Protein 5LHX (pdb70)

B-factor: mean 41.26, std 11.66, range [22.47, 86.34]

Structure (mmCIF, N/CA/C/O backbone):
data_5LHX
#
_entry.id   5LHX
#
_cell.length_a   35.870
_cell.length_b   52.140
_cell.length_c   42.530
_cell.angle_alpha   90.00
_cell.angle_beta   107.14
_cell.angle_gamma   90.00
#
_symmetry.space_group_name_H-M   'P 1 21 1'
#
loop_
_entity.id
_entity.type
_entity.pdbx_description
1 polymer 'Serine/threonine-protein kinase PLK4'
2 water water
#
loop_
_atom_site.group_PDB
_atom_site.id
_atom_site.type_symbol
_atom_site.label_atom_id
_atom_site.label_alt_id
_atom_site.label_comp_id
_atom_site.label_asym_id
_atom_site.label_entity_id
_atom_site.label_seq_id
_atom_site.pdbx_PDB_ins_code
_atom_site.Cartn_x
_atom_site.Cartn_y
_atom_site.Cartn_z
_atom_site.occupancy
_atom_site.B_iso_or_equiv
_atom_site.auth_seq_id
_atom_site.auth_comp_id
_atom_site.auth_asym_id
_atom_site.auth_atom_id
_atom_site.pdbx_PDB_model_num
ATOM 1 N N . ASN A 1 6 ? 30.449 12.511 13.942 1.00 55.63 658 ASN A N 1
ATOM 2 C CA . ASN A 1 6 ? 31.600 13.347 13.645 1.00 55.10 658 ASN A CA 1
ATOM 3 C C . ASN A 1 6 ? 32.842 12.779 14.356 1.00 52.30 658 ASN A C 1
ATOM 4 O O . ASN A 1 6 ? 32.749 11.743 14.999 1.00 52.41 658 ASN A O 1
ATOM 14 N N . ILE A 1 7 ? 33.999 13.428 14.242 1.00 49.69 659 ILE A N 1
ATOM 15 C CA . ILE A 1 7 ? 35.248 12.843 14.733 1.00 49.16 659 ILE A CA 1
ATOM 16 C C . ILE A 1 7 ? 35.269 12.827 16.258 1.00 46.70 659 ILE A C 1
ATOM 17 O O . ILE A 1 7 ? 35.215 13.891 16.891 1.00 45.11 659 ILE A O 1
ATOM 33 N N . PRO A 1 8 ? 35.349 11.661 16.899 1.00 45.57 660 PRO A N 1
ATOM 34 C CA . PRO A 1 8 ? 35.482 11.651 18.359 1.00 43.13 660 PRO A CA 1
ATOM 35 C C . PRO A 1 8 ? 36.852 12.152 18.783 1.00 41.65 660 PRO A C 1
ATOM 36 O O . PRO A 1 8 ? 37.875 11.746 18.232 1.00 41.45 660 PRO A O 1
ATOM 47 N N . ILE A 1 9 ? 36.866 13.038 19.768 1.00 38.83 661 ILE A N 1
ATOM 48 C CA . ILE A 1 9 ? 38.115 13.487 20.358 1.00 40.86 661 ILE A CA 1
ATOM 49 C C . ILE A 1 9 ? 38.268 13.022 21.799 1.00 38.84 661 ILE A C 1
ATOM 50 O O . ILE A 1 9 ? 39.403 12.924 22.282 1.00 40.35 661 ILE A O 1
ATOM 66 N N . LYS A 1 10 ? 37.179 12.684 22.479 1.00 36.53 662 LYS A N 1
ATOM 67 C CA . LYS A 1 10 ? 37.238 11.993 23.744 1.00 35.38 662 LYS A CA 1
ATOM 68 C C . LYS A 1 10 ? 36.110 10.982 23.740 1.00 34.55 662 LYS A C 1
ATOM 69 O O . LYS A 1 10 ? 35.058 11.210 23.140 1.00 32.20 662 LYS A O 1
ATOM 88 N N . ARG A 1 11 ? 36.354 9.859 24.388 1.00 34.33 663 ARG A N 1
ATOM 89 C CA . ARG A 1 11 ? 35.315 8.862 24.576 1.00 34.04 663 ARG A CA 1
ATOM 90 C C . ARG A 1 11 ? 35.634 8.096 25.835 1.00 35.17 663 ARG A C 1
ATOM 91 O O . ARG A 1 11 ? 36.757 7.618 25.995 1.00 38.64 663 ARG A O 1
ATOM 112 N N . ILE A 1 12 ? 34.641 7.966 26.708 1.00 31.94 664 ILE A N 1
ATOM 113 C CA . ILE A 1 12 ? 34.794 7.281 27.976 1.00 31.74 664 ILE A CA 1
ATOM 114 C C . ILE A 1 12 ? 33.597 6.376 28.200 1.00 30.32 664 ILE A C 1
ATOM 115 O O . ILE A 1 12 ? 32.473 6.687 27.796 1.00 29.32 664 ILE A O 1
ATOM 131 N N . ASN A 1 13 ? 33.839 5.274 28.904 1.00 32.74 665 ASN A N 1
ATOM 132 C CA . ASN A 1 13 ? 32.751 4.496 29.467 1.00 33.46 665 ASN A CA 1
ATOM 133 C C . ASN A 1 13 ? 32.306 5.152 30.765 1.00 32.23 665 ASN A C 1
ATOM 134 O O . ASN A 1 13 ? 33.130 5.532 31.596 1.00 36.03 665 ASN A O 1
ATOM 145 N N . VAL A 1 14 ? 31.005 5.304 30.934 1.00 29.27 666 VAL A N 1
ATOM 146 C CA . VAL A 1 14 ? 30.460 5.845 32.169 1.00 30.96 666 VAL A CA 1
ATOM 147 C C . VAL A 1 14 ? 29.744 4.690 32.858 1.00 32.78 666 VAL A C 1
ATOM 148 O O . VAL A 1 14 ? 28.639 4.309 32.444 1.00 31.03 666 VAL A O 1
ATOM 161 N N . PRO A 1 15 ? 30.335 4.081 33.878 1.00 36.74 667 PRO A N 1
ATOM 162 C CA . PRO A 1 15 ? 29.746 2.857 34.427 1.00 37.84 667 PRO A CA 1
ATOM 163 C C . PRO A 1 15 ? 28.301 3.076 34.838 1.00 36.14 667 PRO A C 1
ATOM 164 O O . PRO A 1 15 ? 27.952 4.107 35.416 1.00 37.37 667 PRO A O 1
ATOM 175 N N . GLU A 1 16 ? 27.459 2.103 34.497 1.00 32.14 668 GLU A N 1
ATOM 176 C CA . GLU A 1 16 ? 26.042 2.047 34.810 1.00 32.84 668 GLU A CA 1
ATOM 177 C C . GLU A 1 16 ? 25.203 2.972 33.941 1.00 29.59 668 GLU A C 1
ATOM 178 O O . GLU A 1 16 ? 23.974 2.966 34.078 1.00 30.86 668 GLU A O 1
ATOM 190 N N . ILE A 1 17 ? 25.806 3.804 33.088 1.00 28.55 669 ILE A N 1
ATOM 191 C CA . ILE A 1 17 ? 25.049 4.772 32.301 1.00 27.50 669 ILE A CA 1
ATOM 192 C C . ILE A 1 17 ? 25.203 4.467 30.825 1.00 27.12 669 ILE A C 1
ATOM 193 O O . ILE A 1 17 ? 24.207 4.308 30.111 1.00 28.10 669 ILE A O 1
ATOM 209 N N . GLY A 1 18 ? 26.428 4.432 30.341 1.00 26.94 670 GLY A N 1
ATOM 210 C CA . GLY A 1 18 ? 26.633 4.199 28.920 1.00 27.52 670 GLY A CA 1
ATOM 211 C C . GLY A 1 18 ? 28.008 4.694 28.483 1.00 28.56 670 GLY A C 1
ATOM 212 O O . GLY A 1 18 ? 28.963 4.656 29.251 1.00 32.35 670 GLY A O 1
ATOM 216 N N . ILE A 1 19 ? 28.093 5.102 27.227 1.00 25.29 671 ILE A N 1
ATOM 217 C CA . ILE A 1 19 ? 29.342 5.553 26.625 1.00 24.62 671 ILE A CA 1
ATOM 218 C C . ILE A 1 19 ? 29.168 7.000 26.210 1.00 24.63 671 ILE A C 1
ATOM 219 O O . ILE A 1 19 ? 28.184 7.345 25.543 1.00 24.35 671 ILE A O 1
ATOM 235 N N . ALA A 1 20 ? 30.121 7.838 26.596 1.00 23.25 672 ALA A N 1
ATOM 236 C CA . ALA A 1 20 ? 30.076 9.270 26.335 1.00 22.47 672 ALA A CA 1
ATOM 237 C C . ALA A 1 20 ? 31.172 9.659 25.368 1.00 23.73 672 ALA A C 1
ATOM 238 O O . ALA A 1 20 ? 32.305 9.182 25.476 1.00 25.48 672 ALA A O 1
ATOM 245 N N . THR A 1 21 ? 30.842 10.522 24.438 1.00 24.74 673 THR A N 1
ATOM 246 C CA . THR A 1 21 ? 31.781 10.977 23.427 1.00 25.47 673 THR A CA 1
ATOM 247 C C . THR A 1 21 ? 31.730 12.484 23.327 1.00 25.06 673 THR A C 1
ATOM 248 O O . THR A 1 21 ? 30.648 13.066 23.364 1.00 26.10 673 THR A O 1
ATOM 259 N N . GLU A 1 22 ? 32.886 13.111 23.178 1.00 24.93 674 GLU A N 1
ATOM 260 C CA . GLU A 1 22 ? 32.966 14.499 22.753 1.00 27.14 674 GLU A CA 1
ATOM 261 C C . GLU A 1 22 ? 33.392 14.526 21.291 1.00 29.50 674 GLU A C 1
ATOM 262 O O . GLU A 1 22 ? 34.409 13.924 20.924 1.00 30.49 674 GLU A O 1
ATOM 274 N N . LEU A 1 23 ? 32.579 15.161 20.460 1.00 31.63 675 LEU A N 1
ATOM 275 C CA . LEU A 1 23 ? 32.870 15.332 19.048 1.00 36.59 675 LEU A CA 1
ATOM 276 C C . LEU A 1 23 ? 33.676 16.611 18.803 1.00 39.23 675 LEU A C 1
ATOM 277 O O . LEU A 1 23 ? 33.692 17.536 19.619 1.00 36.69 675 LEU A O 1
ATOM 293 N N . SER A 1 24 ? 34.367 16.638 17.656 1.00 42.32 676 SER A N 1
ATOM 294 C CA . SER A 1 24 ? 35.384 17.659 17.402 1.00 46.15 676 SER A CA 1
ATOM 295 C C . SER A 1 24 ? 34.834 19.073 17.427 1.00 48.23 676 SER A C 1
ATOM 296 O O . SER A 1 24 ? 35.610 20.025 17.606 1.00 49.14 676 SER A O 1
ATOM 304 N N . HIS A 1 25 ? 33.536 19.235 17.190 1.00 50.59 677 HIS A N 1
ATOM 305 C CA . HIS A 1 25 ? 32.910 20.544 17.137 1.00 50.67 677 HIS A CA 1
ATOM 306 C C . HIS A 1 25 ? 32.113 20.872 18.396 1.00 47.38 677 HIS A C 1
ATOM 307 O O . HIS A 1 25 ? 31.355 21.847 18.394 1.00 49.52 677 HIS A O 1
ATOM 321 N N . GLY A 1 26 ? 32.270 20.088 19.466 1.00 43.00 678 GLY A N 1
ATOM 322 C CA . GLY A 1 26 ? 31.821 20.470 20.793 1.00 40.43 678 GLY A CA 1
ATOM 323 C C . GLY A 1 26 ? 30.576 19.754 21.256 1.00 38.29 678 GLY A C 1
ATOM 324 O O . GLY A 1 26 ? 30.234 19.828 22.443 1.00 39.09 678 GLY A O 1
ATOM 328 N N . VAL A 1 27 ? 29.887 19.061 20.358 1.00 35.01 679 VAL A N 1
ATOM 329 C CA . VAL A 1 27 ? 28.747 18.262 20.775 1.00 30.92 679 VAL A CA 1
ATOM 330 C C . VAL A 1 27 ? 29.208 17.166 21.724 1.00 27.41 679 VAL A C 1
ATOM 331 O O . VAL A 1 27 ? 30.255 16.540 21.524 1.00 29.05 679 VAL A O 1
ATOM 344 N N . VAL A 1 28 ? 28.414 16.906 22.755 1.00 26.46 680 VAL A N 1
ATOM 345 C CA . VAL A 1 28 ? 28.642 15.787 23.663 1.00 24.82 680 VAL A CA 1
ATOM 346 C C . VAL A 1 28 ? 27.499 14.818 23.462 1.00 25.63 680 VAL A C 1
ATOM 347 O O . VAL A 1 28 ? 26.343 15.230 23.440 1.00 25.38 680 VAL A O 1
ATOM 360 N N . GLN A 1 29 ? 27.822 13.553 23.261 1.00 25.55 681 GLN A N 1
ATOM 361 C CA . GLN A 1 29 ? 26.820 12.518 23.057 1.00 25.75 681 GLN A CA 1
ATOM 362 C C . GLN A 1 29 ? 26.947 11.500 24.171 1.00 25.76 681 GLN A C 1
ATOM 363 O O . GLN A 1 29 ? 28.057 11.159 24.596 1.00 29.13 681 GLN A O 1
ATOM 377 N N . VAL A 1 30 ? 25.831 10.975 24.625 1.00 23.66 682 VAL A N 1
ATOM 378 C CA . VAL A 1 30 ? 25.858 9.835 25.520 1.00 24.53 682 VAL A CA 1
ATOM 379 C C . VAL A 1 30 ? 24.946 8.787 24.920 1.00 23.71 682 VAL A C 1
ATOM 380 O O . VAL A 1 30 ? 23.792 9.077 24.606 1.00 24.78 682 VAL A O 1
ATOM 393 N N . GLN A 1 31 ? 25.480 7.593 24.737 1.00 24.08 683 GLN A N 1
ATOM 394 C CA . GLN A 1 31 ? 24.724 6.440 24.304 1.00 24.96 683 GLN A CA 1
ATOM 395 C C . GLN A 1 31 ? 24.463 5.614 25.547 1.00 23.78 683 GLN A C 1
ATOM 396 O O . GLN A 1 31 ? 25.391 5.061 26.138 1.00 25.28 683 GLN A O 1
ATOM 410 N N . PHE A 1 32 ? 23.202 5.548 25.947 1.00 23.68 684 PHE A N 1
ATOM 411 C CA . PHE A 1 32 ? 22.817 4.916 27.188 1.00 24.79 684 PHE A CA 1
ATOM 412 C C . PHE A 1 32 ? 22.749 3.405 27.008 1.00 25.13 684 PHE A C 1
ATOM 413 O O . PHE A 1 32 ? 22.732 2.876 25.896 1.00 26.67 684 PHE A O 1
ATOM 430 N N . TYR A 1 33 ? 22.687 2.721 28.141 1.00 26.80 685 TYR A N 1
ATOM 431 C CA . TYR A 1 33 ? 22.716 1.268 28.178 1.00 25.69 685 TYR A CA 1
ATOM 432 C C . TYR A 1 33 ? 21.565 0.625 27.386 1.00 27.16 685 TYR A C 1
ATOM 433 O O . TYR A 1 33 ? 21.699 -0.531 26.950 1.00 29.49 685 TYR A O 1
ATOM 451 N N . ASP A 1 34 ? 20.470 1.359 27.155 1.00 26.13 686 ASP A N 1
ATOM 452 C CA . ASP A 1 34 ? 19.299 0.878 26.423 1.00 27.86 686 ASP A CA 1
ATOM 453 C C . ASP A 1 34 ? 19.293 1.305 24.961 1.00 29.34 686 ASP A C 1
ATOM 454 O O . ASP A 1 34 ? 18.317 1.058 24.251 1.00 32.05 686 ASP A O 1
ATOM 463 N N . GLY A 1 35 ? 20.376 1.894 24.480 1.00 28.96 687 GLY A N 1
ATOM 464 C CA . GLY A 1 35 ? 20.487 2.251 23.099 1.00 30.09 687 GLY A CA 1
ATOM 465 C C . GLY A 1 35 ? 20.036 3.654 22.793 1.00 27.12 687 GLY A C 1
ATOM 466 O O . GLY A 1 35 ? 20.274 4.128 21.682 1.00 31.72 687 GLY A O 1
ATOM 470 N N . SER A 1 36 ? 19.407 4.332 23.750 1.00 24.98 688 SER A N 1
ATOM 471 C CA . SER A 1 36 ? 19.058 5.744 23.583 1.00 24.07 688 SER A CA 1
ATOM 472 C C . SER A 1 36 ? 20.320 6.578 23.410 1.00 24.30 688 SER A C 1
ATOM 473 O O . SER A 1 36 ? 21.392 6.229 23.902 1.00 25.70 688 SER A O 1
ATOM 481 N N . VAL A 1 37 ? 20.188 7.702 22.727 1.00 23.98 689 VAL A N 1
ATOM 482 C CA . VAL A 1 37 ? 21.302 8.614 22.534 1.00 25.66 689 VAL A CA 1
ATOM 483 C C . VAL A 1 37 ? 20.825 10.015 22.889 1.00 25.31 689 VAL A C 1
ATOM 484 O O . VAL A 1 37 ? 19.778 10.447 22.399 1.00 28.34 689 VAL A O 1
ATOM 497 N N . VAL A 1 38 ? 21.613 10.745 23.688 1.00 26.96 690 VAL A N 1
ATOM 498 C CA . VAL A 1 38 ? 21.396 12.182 23.930 1.00 27.53 690 VAL A CA 1
ATOM 499 C C . VAL A 1 38 ? 22.573 12.924 23.336 1.00 29.30 690 VAL A C 1
ATOM 500 O O . VAL A 1 38 ? 23.727 12.544 23.573 1.00 30.96 690 VAL A O 1
ATOM 513 N N . SER A 1 39 ? 22.284 13.976 22.580 1.00 30.24 691 SER A N 1
ATOM 514 C CA . SER A 1 39 ? 23.303 14.882 22.070 1.00 29.53 691 SER A CA 1
ATOM 515 C C . SER A 1 39 ? 23.031 16.249 22.664 1.00 28.06 691 SER A C 1
ATOM 516 O O . SER A 1 39 ? 21.942 16.794 22.487 1.00 28.91 691 SER A O 1
ATOM 524 N N . VAL A 1 40 ? 24.024 16.809 23.332 1.00 27.76 692 VAL A N 1
ATOM 525 C CA . VAL A 1 40 ? 23.938 18.149 23.881 1.00 28.93 692 VAL A CA 1
ATOM 526 C C . VAL A 1 40 ? 24.692 19.072 22.943 1.00 29.91 692 VAL A C 1
ATOM 527 O O . VAL A 1 40 ? 25.880 18.871 22.667 1.00 28.85 692 VAL A O 1
ATOM 540 N N . ILE A 1 41 ? 23.985 20.068 22.436 1.00 29.86 693 ILE A N 1
ATOM 541 C CA . ILE A 1 41 ? 24.488 20.937 21.384 1.00 30.82 693 ILE A CA 1
ATOM 542 C C . ILE A 1 41 ? 25.020 22.190 22.054 1.00 32.57 693 ILE A C 1
ATOM 543 O O . ILE A 1 41 ? 24.306 22.784 22.880 1.00 34.25 693 ILE A O 1
ATOM 559 N N . PRO A 1 42 ? 26.223 22.640 21.716 1.00 33.63 694 PRO A N 1
ATOM 560 C CA . PRO A 1 42 ? 26.756 23.856 22.325 1.00 35.04 694 PRO A CA 1
ATOM 561 C C . PRO A 1 42 ? 25.851 25.053 22.062 1.00 35.55 694 PRO A C 1
ATOM 562 O O . PRO A 1 42 ? 25.206 25.170 21.011 1.00 33.81 694 PRO A O 1
ATOM 573 N N . SER A 1 43 ? 25.786 25.946 23.045 1.00 38.67 695 SER A N 1
ATOM 574 C CA . SER A 1 43 ? 24.946 27.121 22.878 1.00 39.91 695 SER A CA 1
ATOM 575 C C . SER A 1 43 ? 25.345 27.909 21.637 1.00 38.11 695 SER A C 1
ATOM 576 O O . SER A 1 43 ? 24.480 28.480 20.967 1.00 35.95 695 SER A O 1
ATOM 584 N N . MET A 1 44 ? 26.640 27.934 21.299 1.00 38.43 696 MET A N 1
ATOM 585 C CA . MET A 1 44 ? 27.073 28.672 20.113 1.00 39.82 696 MET A CA 1
ATOM 586 C C . MET A 1 44 ? 26.485 28.107 18.832 1.00 38.76 696 MET A C 1
ATOM 587 O O . MET A 1 44 ? 26.343 28.840 17.845 1.00 38.10 696 MET A O 1
ATOM 601 N N . GLN A 1 45 ? 26.156 26.818 18.810 1.00 38.81 697 GLN A N 1
ATOM 602 C CA . GLN A 1 45 ? 25.607 26.181 17.622 1.00 41.02 697 GLN A CA 1
ATOM 603 C C . GLN A 1 45 ? 24.095 26.046 17.690 1.00 41.85 697 GLN A C 1
ATOM 604 O O . GLN A 1 45 ? 23.511 25.261 16.939 1.00 44.92 697 GLN A O 1
ATOM 618 N N . GLY A 1 46 ? 23.451 26.779 18.583 1.00 39.04 698 GLY A N 1
ATOM 619 C CA . GLY A 1 46 ? 22.011 26.820 18.654 1.00 38.82 698 GLY A CA 1
ATOM 620 C C . GLY A 1 46 ? 21.448 26.186 19.896 1.00 38.67 698 GLY A C 1
ATOM 621 O O . GLY A 1 46 ? 20.273 26.408 20.213 1.00 40.79 698 GLY A O 1
ATOM 625 N N . GLY A 1 47 ? 22.244 25.411 20.601 1.00 36.31 699 GLY A N 1
ATOM 626 C CA . GLY A 1 47 ? 21.839 24.892 21.870 1.00 35.04 699 GLY A CA 1
ATOM 627 C C . GLY A 1 47 ? 20.860 23.750 21.730 1.00 33.93 699 GLY A C 1
ATOM 628 O O . GLY A 1 47 ? 20.601 23.202 20.658 1.00 35.24 699 GLY A O 1
ATOM 632 N N . GLY A 1 48 ? 20.316 23.394 22.854 1.00 33.04 700 GLY A N 1
ATOM 633 C CA . GLY A 1 48 ? 19.305 22.382 22.869 1.00 32.45 700 GLY A CA 1
ATOM 634 C C . GLY A 1 48 ? 19.895 20.992 22.972 1.00 30.59 700 GLY A C 1
ATOM 635 O O . GLY A 1 48 ? 21.102 20.740 23.160 1.00 32.23 700 GLY A O 1
ATOM 639 N N . ILE A 1 49 ? 18.977 20.060 22.831 1.00 29.76 701 ILE A N 1
ATOM 640 C CA . ILE A 1 49 ? 19.204 18.641 23.079 1.00 30.15 701 ILE A CA 1
ATOM 641 C C . ILE A 1 49 ? 18.563 17.879 21.936 1.00 28.90 701 ILE A C 1
ATOM 642 O O . ILE A 1 49 ? 17.412 18.148 21.592 1.00 30.49 701 ILE A O 1
ATOM 658 N N . THR A 1 50 ? 19.268 16.919 21.366 1.00 24.76 702 THR A N 1
ATOM 659 C CA . THR A 1 50 ? 18.637 15.953 20.477 1.00 26.55 702 THR A CA 1
ATOM 660 C C . THR A 1 50 ? 18.629 14.618 21.184 1.00 25.56 702 THR A C 1
ATOM 661 O O . THR A 1 50 ? 19.669 14.146 21.634 1.00 27.10 702 THR A O 1
ATOM 672 N N . TYR A 1 51 ? 17.456 14.013 21.284 1.00 25.68 703 TYR A N 1
ATOM 673 C CA . TYR A 1 51 ? 17.268 12.783 22.024 1.00 25.87 703 TYR A CA 1
ATOM 674 C C . TYR A 1 51 ? 16.716 11.733 21.086 1.00 25.75 703 TYR A C 1
ATOM 675 O O . TYR A 1 51 ? 15.679 11.949 20.445 1.00 26.29 703 TYR A O 1
ATOM 693 N N . THR A 1 52 ? 17.383 10.583 21.035 1.00 25.27 704 THR A N 1
ATOM 694 C CA . THR A 1 52 ? 16.913 9.475 20.215 1.00 26.23 704 THR A CA 1
ATOM 695 C C . THR A 1 52 ? 16.534 8.316 21.127 1.00 26.59 704 THR A C 1
ATOM 696 O O . THR A 1 52 ? 17.349 7.860 21.935 1.00 27.66 704 THR A O 1
ATOM 707 N N . GLN A 1 53 ? 15.285 7.848 20.989 1.00 27.73 705 GLN A N 1
ATOM 708 C CA . GLN A 1 53 ? 14.738 6.764 21.784 1.00 29.36 705 GLN A CA 1
ATOM 709 C C . GLN A 1 53 ? 15.282 5.433 21.310 1.00 30.87 705 GLN A C 1
ATOM 710 O O . GLN A 1 53 ? 15.771 5.324 20.182 1.00 32.75 705 GLN A O 1
ATOM 724 N N . PRO A 1 54 ? 15.183 4.386 22.142 1.00 30.83 706 PRO A N 1
ATOM 725 C CA . PRO A 1 54 ? 15.647 3.076 21.682 1.00 32.54 706 PRO A CA 1
ATOM 726 C C . PRO A 1 54 ? 14.988 2.653 20.384 1.00 37.07 706 PRO A C 1
ATOM 727 O O . PRO A 1 54 ? 15.623 1.953 19.584 1.00 39.51 706 PRO A O 1
ATOM 738 N N . ASN A 1 55 ? 13.747 3.088 20.128 1.00 38.08 707 ASN A N 1
ATOM 739 C CA . ASN A 1 55 ? 13.020 2.704 18.922 1.00 39.67 707 ASN A CA 1
ATOM 740 C C . ASN A 1 55 ? 13.382 3.561 17.708 1.00 40.99 707 ASN A C 1
ATOM 741 O O . ASN A 1 55 ? 12.736 3.426 16.662 1.00 42.07 707 ASN A O 1
ATOM 752 N N . GLY A 1 56 ? 14.380 4.435 17.815 1.00 38.34 708 GLY A N 1
ATOM 753 C CA . GLY A 1 56 ? 14.874 5.183 16.671 1.00 38.42 708 GLY A CA 1
ATOM 754 C C . GLY A 1 56 ? 14.267 6.557 16.480 1.00 38.25 708 GLY A C 1
ATOM 755 O O . GLY A 1 56 ? 14.707 7.296 15.583 1.00 39.53 708 GLY A O 1
ATOM 759 N N . THR A 1 57 ? 13.277 6.929 17.287 1.00 38.04 709 THR A N 1
ATOM 760 C CA . THR A 1 57 ? 12.627 8.225 17.157 1.00 33.94 709 THR A CA 1
ATOM 761 C C . THR A 1 57 ? 13.497 9.311 17.763 1.00 30.25 709 THR A C 1
ATOM 762 O O . THR A 1 57 ? 13.863 9.220 18.937 1.00 30.69 709 THR A O 1
ATOM 773 N N . SER A 1 58 ? 13.804 10.347 16.974 1.00 29.52 710 SER A N 1
ATOM 774 C CA . SER A 1 58 ? 14.609 11.475 17.427 1.00 29.25 710 SER A CA 1
ATOM 775 C C . SER A 1 58 ? 13.728 12.704 17.624 1.00 29.39 710 SER A C 1
ATOM 776 O O . SER A 1 58 ? 12.799 12.945 16.845 1.00 29.51 710 SER A O 1
ATOM 784 N N . THR A 1 59 ? 14.023 13.468 18.676 1.00 27.11 711 THR A N 1
ATOM 785 C CA . THR A 1 59 ? 13.296 14.690 19.006 1.00 26.76 711 THR A CA 1
ATOM 786 C C . THR A 1 59 ? 14.317 15.745 19.387 1.00 27.03 711 THR A C 1
ATOM 787 O O . THR A 1 59 ? 15.264 15.442 20.117 1.00 27.50 711 THR A O 1
ATOM 798 N N . HIS A 1 60 ? 14.141 16.972 18.900 1.00 26.92 712 HIS A N 1
ATOM 799 C CA . HIS A 1 60 ? 14.979 18.086 19.329 1.00 27.80 712 HIS A CA 1
ATOM 800 C C . HIS A 1 60 ? 14.229 18.930 20.343 1.00 27.26 712 HIS A C 1
ATOM 801 O O . HIS A 1 60 ? 13.142 19.438 20.056 1.00 32.14 712 HIS A O 1
ATOM 815 N N . PHE A 1 61 ? 14.830 19.113 21.506 1.00 26.29 713 PHE A N 1
ATOM 816 C CA . PHE A 1 61 ? 14.280 19.943 22.567 1.00 26.46 713 PHE A CA 1
ATOM 817 C C . PHE A 1 61 ? 15.126 21.195 22.640 1.00 30.19 713 PHE A C 1
ATOM 818 O O . PHE A 1 61 ? 16.325 21.130 22.909 1.00 31.69 713 PHE A O 1
ATOM 835 N N . GLY A 1 62 ? 14.507 22.333 22.386 1.00 35.47 714 GLY A N 1
ATOM 836 C CA . GLY A 1 62 ? 15.208 23.593 22.384 1.00 40.21 714 GLY A CA 1
ATOM 837 C C . GLY A 1 62 ? 15.003 24.345 23.678 1.00 47.94 714 GLY A C 1
ATOM 838 O O . GLY A 1 62 ? 14.476 23.829 24.665 1.00 50.65 714 GLY A O 1
ATOM 842 N N . LYS A 1 63 ? 15.449 25.592 23.661 1.00 53.37 715 LYS A N 1
ATOM 843 C CA . LYS A 1 63 ? 14.992 26.564 24.632 1.00 55.95 715 LYS A CA 1
ATOM 844 C C . LYS A 1 63 ? 13.473 26.619 24.611 1.00 58.53 715 LYS A C 1
ATOM 845 O O . LYS A 1 63 ? 12.862 26.694 23.541 1.00 59.99 715 LYS A O 1
ATOM 864 N N . GLY A 1 64 ? 12.858 26.559 25.792 1.00 58.24 716 GLY A N 1
ATOM 865 C CA . GLY A 1 64 ? 11.420 26.686 25.904 1.00 59.23 716 GLY A CA 1
ATOM 866 C C . GLY A 1 64 ? 10.651 25.385 25.835 1.00 59.68 716 GLY A C 1
ATOM 867 O O . GLY A 1 64 ? 9.458 25.367 26.173 1.00 61.28 716 GLY A O 1
ATOM 871 N N . ASP A 1 65 ? 11.280 24.300 25.399 1.00 58.25 717 ASP A N 1
ATOM 872 C CA . ASP A 1 65 ? 10.640 22.998 25.468 1.00 56.40 717 ASP A CA 1
ATOM 873 C C . ASP A 1 65 ? 10.868 22.415 26.858 1.00 55.22 717 ASP A C 1
ATOM 874 O O . A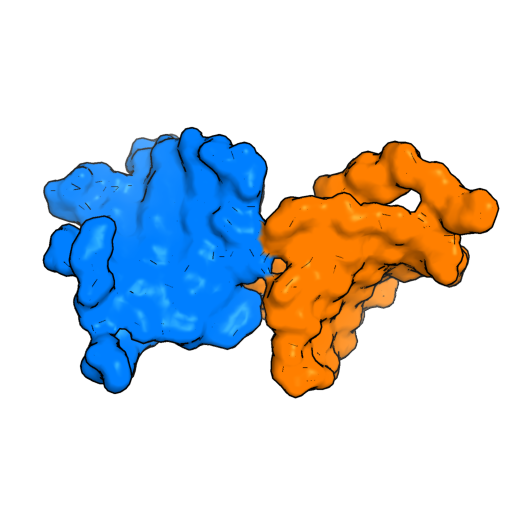SP A 1 65 ? 11.995 22.416 27.360 1.00 56.83 717 ASP A O 1
ATOM 883 N N . ASP A 1 66 ? 9.791 21.974 27.507 1.00 53.15 718 ASP A N 1
ATOM 884 C CA . ASP A 1 66 ? 9.926 21.202 28.734 1.00 51.01 718 ASP A CA 1
ATOM 885 C C . ASP A 1 66 ? 10.365 19.787 28.380 1.00 45.57 718 ASP A C 1
ATOM 886 O O . ASP A 1 66 ? 9.989 19.249 27.335 1.00 45.66 718 ASP A O 1
ATOM 895 N N . LEU A 1 67 ? 11.175 19.181 29.249 1.00 41.12 719 LEU A N 1
ATOM 896 C CA . LEU A 1 67 ? 11.717 17.858 28.954 1.00 35.87 719 LEU A CA 1
ATOM 897 C C . LEU A 1 67 ? 10.874 16.782 29.614 1.00 34.57 719 LEU A C 1
ATOM 898 O O . LEU A 1 67 ? 10.682 16.820 30.839 1.00 36.58 719 LEU A O 1
ATOM 914 N N . PRO A 1 68 ? 10.369 15.810 28.870 1.00 31.72 720 PRO A N 1
ATOM 915 C CA . PRO A 1 68 ? 9.592 14.740 29.483 1.00 34.46 720 PRO A CA 1
ATOM 916 C C . PRO A 1 68 ? 10.503 13.690 30.094 1.00 35.46 720 PRO A C 1
ATOM 917 O O . PRO A 1 68 ? 11.710 13.663 29.867 1.00 37.55 720 PRO A O 1
ATOM 928 N N . PHE A 1 69 ? 9.888 12.788 30.841 1.00 37.28 721 PHE A N 1
ATOM 929 C CA . PHE A 1 69 ? 10.554 11.564 31.245 1.00 36.40 721 PHE A CA 1
ATOM 930 C C . PHE A 1 69 ? 10.801 10.705 30.005 1.00 33.80 721 PHE A C 1
ATOM 931 O O . PHE A 1 69 ? 9.927 10.593 29.149 1.00 34.57 721 PHE A O 1
ATOM 948 N N . PRO A 1 70 ? 11.967 10.049 29.906 1.00 33.98 722 PRO A N 1
ATOM 949 C CA . PRO A 1 70 ? 13.098 10.030 30.828 1.00 32.62 722 PRO A CA 1
ATOM 950 C C . PRO A 1 70 ? 14.157 11.043 30.454 1.00 31.66 722 PRO A C 1
ATOM 951 O O . PRO A 1 70 ? 15.250 11.012 31.022 1.00 31.90 722 PRO A O 1
ATOM 962 N N . VAL A 1 71 ? 13.835 11.925 29.504 1.00 29.55 723 VAL A N 1
ATOM 963 C CA . VAL A 1 71 ? 14.825 12.857 28.967 1.00 28.54 723 VAL A CA 1
ATOM 964 C C . VAL A 1 71 ? 15.345 13.773 30.060 1.00 28.49 723 VAL A C 1
ATOM 965 O O . VAL A 1 71 ? 16.550 14.037 30.148 1.00 27.33 723 VAL A O 1
ATOM 978 N N . ARG A 1 72 ? 14.453 14.312 30.884 1.00 30.63 724 ARG A N 1
ATOM 979 C CA . ARG A 1 72 ? 14.884 15.302 31.874 1.00 31.79 724 ARG A CA 1
ATOM 980 C C . ARG A 1 72 ? 15.967 14.745 32.806 1.00 29.49 724 ARG A C 1
ATOM 981 O O . ARG A 1 72 ? 17.003 15.387 33.029 1.00 29.57 724 ARG A O 1
ATOM 1002 N N . ASP A 1 73 ? 15.730 13.570 33.388 1.00 30.08 725 ASP A N 1
ATOM 1003 C CA . ASP A 1 73 ? 16.693 12.968 34.308 1.00 30.41 725 ASP A CA 1
ATOM 1004 C C . ASP A 1 73 ? 17.999 12.619 33.595 1.00 29.62 725 ASP A C 1
ATOM 1005 O O . ASP A 1 73 ? 19.092 12.812 34.142 1.00 31.02 725 ASP A O 1
ATOM 1014 N N . ARG A 1 74 ? 17.906 12.107 32.374 1.00 27.62 726 ARG A N 1
ATOM 1015 C CA . ARG A 1 74 ? 19.098 11.759 31.610 1.00 28.32 726 ARG A CA 1
ATOM 1016 C C . ARG A 1 74 ? 19.919 12.989 31.243 1.00 27.90 726 ARG A C 1
ATOM 1017 O O . ARG A 1 74 ? 21.147 12.980 31.352 1.00 28.58 726 ARG A O 1
ATOM 1038 N N . VAL A 1 75 ? 19.275 14.044 30.782 1.00 29.26 727 VAL A N 1
ATOM 1039 C CA . VAL A 1 75 ? 20.007 15.278 30.513 1.00 29.40 727 VAL A CA 1
ATOM 1040 C C . VAL A 1 75 ? 20.650 15.818 31.782 1.00 30.52 727 VAL A C 1
ATOM 1041 O O . VAL A 1 75 ? 21.717 16.434 31.726 1.00 31.92 727 VAL A O 1
ATOM 1054 N N . GLY A 1 76 ? 20.015 15.601 32.936 1.00 30.14 728 GLY A N 1
ATOM 1055 C CA . GLY A 1 76 ? 20.551 15.999 34.217 1.00 32.63 728 GLY A CA 1
ATOM 1056 C C . GLY A 1 76 ? 21.871 15.362 34.561 1.00 31.58 728 GLY A C 1
ATOM 1057 O O . GLY A 1 76 ? 22.589 15.879 35.427 1.00 34.15 728 GLY A O 1
ATOM 1061 N N . GLN A 1 77 ? 22.201 14.237 33.930 1.00 28.31 729 GLN A N 1
ATOM 1062 C CA . GLN A 1 77 ? 23.471 13.556 34.146 1.00 27.51 729 GLN A CA 1
ATOM 1063 C C . GLN A 1 77 ? 24.599 14.071 33.260 1.00 27.22 729 GLN A C 1
ATOM 1064 O O . GLN A 1 77 ? 25.770 13.741 33.506 1.00 27.70 729 GLN A O 1
ATOM 1078 N N . ILE A 1 78 ? 24.288 14.838 32.227 1.00 27.08 730 ILE A N 1
ATOM 1079 C CA . ILE A 1 78 ? 25.304 15.208 31.253 1.00 29.26 730 ILE A CA 1
ATOM 1080 C C . ILE A 1 78 ? 26.347 16.135 31.867 1.00 28.93 730 ILE A C 1
ATOM 1081 O O . ILE A 1 78 ? 27.527 15.959 31.572 1.00 29.53 730 ILE A O 1
ATOM 1097 N N . PRO A 1 79 ? 25.996 17.126 32.699 1.00 25.69 731 PRO A N 1
ATOM 1098 C CA . PRO A 1 79 ? 27.064 17.968 33.264 1.00 26.35 731 PRO A CA 1
ATOM 1099 C C . PRO A 1 79 ? 28.130 17.182 33.984 1.00 27.99 731 PRO A C 1
ATOM 1100 O O . PRO A 1 79 ? 29.305 17.509 33.848 1.00 28.90 731 PRO A O 1
ATOM 1111 N N . ASN A 1 80 ? 27.771 16.169 34.769 1.00 28.59 732 ASN A N 1
ATOM 1112 C CA . ASN A 1 80 ? 28.821 15.412 35.424 1.00 31.94 732 ASN A CA 1
ATOM 1113 C C . ASN A 1 80 ? 29.645 14.648 34.406 1.00 31.33 732 ASN A C 1
ATOM 1114 O O . ASN A 1 80 ? 30.856 14.511 34.574 1.00 30.53 732 ASN A O 1
ATOM 1125 N N . ILE A 1 81 ? 29.015 14.197 33.326 1.00 28.61 733 ILE A N 1
ATOM 1126 C CA . ILE A 1 81 ? 29.735 13.480 32.286 1.00 28.99 733 ILE A CA 1
ATOM 1127 C C . ILE A 1 81 ? 30.642 14.410 31.505 1.00 28.05 733 ILE A C 1
ATOM 1128 O O . ILE A 1 81 ? 31.728 14.000 31.078 1.00 27.37 733 ILE A O 1
ATOM 1144 N N . GLN A 1 82 ? 30.242 15.676 31.329 1.00 27.07 734 GLN A N 1
ATOM 1145 C CA . GLN A 1 82 ? 31.115 16.636 30.661 1.00 27.71 734 GLN A CA 1
ATOM 1146 C C . GLN A 1 82 ? 32.410 16.821 31.428 1.00 30.03 734 GLN A C 1
ATOM 1147 O O . GLN A 1 82 ? 33.490 16.941 30.833 1.00 29.92 734 GLN A O 1
ATOM 1161 N N . LEU A 1 83 ? 32.326 16.860 32.751 1.00 31.03 735 LEU A N 1
ATOM 1162 C CA . LEU A 1 83 ? 33.530 16.993 33.550 1.00 34.38 735 LEU A CA 1
ATOM 1163 C C . LEU A 1 83 ? 34.398 15.741 33.456 1.00 33.36 735 LEU A C 1
ATOM 1164 O O . LEU A 1 83 ? 35.632 15.831 33.448 1.00 35.40 735 LEU A O 1
ATOM 1180 N N . LYS A 1 84 ? 33.770 14.561 33.380 1.00 31.87 736 LYS A N 1
ATOM 1181 C CA . LYS A 1 84 ? 34.511 13.318 33.181 1.00 33.10 736 LYS A CA 1
ATOM 1182 C C . LYS A 1 84 ? 35.191 13.293 31.821 1.00 32.53 736 LYS A C 1
ATOM 1183 O O . LYS A 1 84 ? 36.306 12.788 31.698 1.00 33.88 736 LYS A O 1
ATOM 1202 N N . LEU A 1 85 ? 34.546 13.841 30.785 1.00 30.30 737 LEU A N 1
ATOM 1203 C CA . LEU A 1 85 ? 35.189 13.871 29.475 1.00 28.82 737 LEU A CA 1
ATOM 1204 C C . LEU A 1 85 ? 36.402 14.789 29.477 1.00 32.59 737 LEU A C 1
ATOM 1205 O O . LEU A 1 85 ? 37.397 14.511 28.807 1.00 34.56 737 LEU A O 1
ATOM 1221 N N . LYS A 1 86 ? 36.337 15.896 30.206 1.00 32.24 738 LYS A N 1
ATOM 1222 C CA . LYS A 1 86 ? 37.486 16.786 30.245 1.00 36.30 738 LYS A CA 1
ATOM 1223 C C . LYS A 1 86 ? 38.685 16.096 30.865 1.00 37.74 738 LYS A C 1
ATOM 1224 O O . LYS A 1 86 ? 39.818 16.298 30.423 1.00 40.28 738 LYS A O 1
ATOM 1243 N N . THR A 1 87 ? 38.466 15.293 31.901 1.00 36.78 739 THR A N 1
ATOM 1244 C CA . THR A 1 87 ? 39.568 14.591 32.552 1.00 39.71 739 THR A CA 1
ATOM 1245 C C . THR A 1 87 ? 39.786 13.222 31.961 1.00 39.39 739 THR A C 1
ATOM 1246 O O . THR A 1 87 ? 40.578 12.448 32.496 1.00 41.91 739 THR A O 1
ATOM 1257 N N . ALA A 1 88 ? 39.116 12.923 30.858 1.00 39.41 740 ALA A N 1
ATOM 1258 C CA . ALA A 1 88 ? 39.261 11.635 30.213 1.00 39.20 740 ALA A CA 1
ATOM 1259 C C . ALA A 1 88 ? 40.694 11.455 29.732 1.00 38.32 740 ALA A C 1
ATOM 1260 O O . ALA A 1 88 ? 41.357 12.431 29.369 1.00 39.42 740 ALA A O 1
ATOM 1267 N N . PRO A 1 89 ? 41.190 10.218 29.709 1.00 38.77 741 PRO A N 1
ATOM 1268 C CA . PRO A 1 89 ? 42.503 9.978 29.116 1.00 39.53 741 PRO A CA 1
ATOM 1269 C C . PRO A 1 89 ? 42.491 10.342 27.640 1.00 37.43 741 PRO A C 1
ATOM 1270 O O . PRO A 1 89 ? 41.447 10.412 26.993 1.00 36.57 741 PRO A O 1
ATOM 1281 N N . LEU A 1 90 ? 43.680 10.622 27.122 1.00 36.40 742 LEU A N 1
ATOM 1282 C CA . LEU A 1 90 ? 43.859 10.742 25.689 1.00 35.15 742 LEU A CA 1
ATOM 1283 C C . LEU A 1 90 ? 43.189 9.559 25.014 1.00 36.22 742 LEU A C 1
ATOM 1284 O O . LEU A 1 90 ? 43.360 8.406 25.434 1.00 37.38 742 LEU A O 1
ATOM 1300 N N . LEU A 1 91 ? 42.396 9.845 23.991 1.00 37.14 743 LEU A N 1
ATOM 1301 C CA . LEU A 1 91 ? 41.661 8.778 23.318 1.00 39.92 743 LEU A CA 1
ATOM 1302 C C . LEU A 1 91 ? 42.602 7.665 22.873 1.00 40.01 743 LEU A C 1
ATOM 1303 O O . LEU A 1 91 ? 43.493 7.887 22.055 1.00 38.37 743 LEU A O 1
ATOM 1319 N N . GLY A 1 92 ? 42.407 6.465 23.420 1.00 42.40 744 GLY A N 1
ATOM 1320 C CA . GLY A 1 92 ? 43.187 5.291 23.014 1.00 42.15 744 GLY A CA 1
ATOM 1321 C C . GLY A 1 92 ? 44.128 4.728 24.071 1.00 42.17 744 GLY A C 1
ATOM 1322 O O . GLY A 1 92 ? 44.605 5.470 24.935 1.00 43.48 744 GLY A O 1
ATOM 1326 N N . PRO B 1 8 ? 9.163 -18.404 37.256 1.00 47.28 660 PRO B N 1
ATOM 1327 C CA . PRO B 1 8 ? 8.926 -17.480 36.145 1.00 47.13 660 PRO B CA 1
ATOM 1328 C C . PRO B 1 8 ? 7.685 -17.876 35.394 1.00 45.16 660 PRO B C 1
ATOM 1329 O O . PRO B 1 8 ? 7.548 -19.014 34.927 1.00 46.35 660 PRO B O 1
ATOM 1340 N N . ILE B 1 9 ? 6.765 -16.930 35.302 1.00 43.13 661 ILE B N 1
ATOM 1341 C CA . ILE B 1 9 ? 5.473 -17.188 34.702 1.00 43.63 661 ILE B CA 1
ATOM 1342 C C . ILE B 1 9 ? 5.405 -16.596 33.305 1.00 38.43 661 ILE B C 1
ATOM 1343 O O . ILE B 1 9 ? 4.688 -17.130 32.451 1.00 38.92 661 ILE B O 1
ATOM 1359 N N . LYS B 1 10 ? 6.151 -15.512 33.052 1.00 36.40 662 LYS B N 1
ATOM 1360 C CA . LYS B 1 10 ? 6.227 -14.912 31.726 1.00 34.51 662 LYS B CA 1
ATOM 1361 C C . LYS B 1 10 ? 7.640 -14.427 31.489 1.00 31.23 662 LYS B C 1
ATOM 1362 O O . LYS B 1 10 ? 8.341 -14.055 32.427 1.00 30.92 662 LYS B O 1
ATOM 1381 N N . ARG B 1 11 ? 8.048 -14.432 30.226 1.00 29.10 663 ARG B N 1
ATOM 1382 C CA . ARG B 1 11 ? 9.370 -13.922 29.873 1.00 29.56 663 ARG B CA 1
ATOM 1383 C C . ARG B 1 11 ? 9.308 -13.391 28.447 1.00 28.26 663 ARG B C 1
ATOM 1384 O O . ARG B 1 11 ? 8.752 -14.055 27.565 1.00 30.73 663 ARG B O 1
ATOM 1405 N N . ILE B 1 12 ? 9.876 -12.210 28.212 1.00 26.67 664 ILE B N 1
ATOM 1406 C CA . ILE B 1 12 ? 9.884 -11.635 26.875 1.00 27.71 664 ILE B CA 1
ATOM 1407 C C . ILE B 1 12 ? 11.196 -10.901 26.628 1.00 27.67 664 ILE B C 1
ATOM 1408 O O . ILE B 1 12 ? 11.714 -10.200 27.507 1.00 28.02 664 ILE B O 1
ATOM 1424 N N . ASN B 1 13 ? 11.735 -11.104 25.429 1.00 26.20 665 ASN B N 1
ATOM 1425 C CA . ASN B 1 13 ? 12.914 -10.398 24.955 1.00 26.13 665 ASN B CA 1
ATOM 1426 C C . ASN B 1 13 ? 12.433 -9.076 24.396 1.00 24.56 665 ASN B C 1
ATOM 1427 O O . ASN B 1 13 ? 11.487 -9.046 23.606 1.00 26.49 665 ASN B O 1
ATOM 1438 N N . VAL B 1 14 ? 13.072 -7.997 24.811 1.00 26.51 666 VAL B N 1
ATOM 1439 C CA . VAL B 1 14 ? 12.767 -6.656 24.340 1.00 26.44 666 VAL B CA 1
ATOM 1440 C C . VAL B 1 14 ? 14.015 -6.096 23.662 1.00 28.24 666 VAL B C 1
ATOM 1441 O O . VAL B 1 14 ? 14.954 -5.656 24.330 1.00 28.98 666 VAL B O 1
ATOM 1454 N N . PRO B 1 15 ? 14.057 -6.100 22.328 1.00 31.05 667 PRO B N 1
ATOM 1455 C CA . PRO B 1 15 ? 15.266 -5.688 21.608 1.00 34.14 667 PRO B CA 1
ATOM 1456 C C . PRO B 1 15 ? 15.819 -4.366 22.110 1.00 34.52 667 PRO B C 1
ATOM 1457 O O . PRO B 1 15 ? 15.074 -3.421 22.374 1.00 33.11 667 PRO B O 1
ATOM 1468 N N . GLU B 1 16 ? 17.147 -4.319 22.241 1.00 36.57 668 GLU B N 1
ATOM 1469 C CA . GLU B 1 16 ? 17.898 -3.145 22.680 1.00 38.72 668 GLU B CA 1
ATOM 147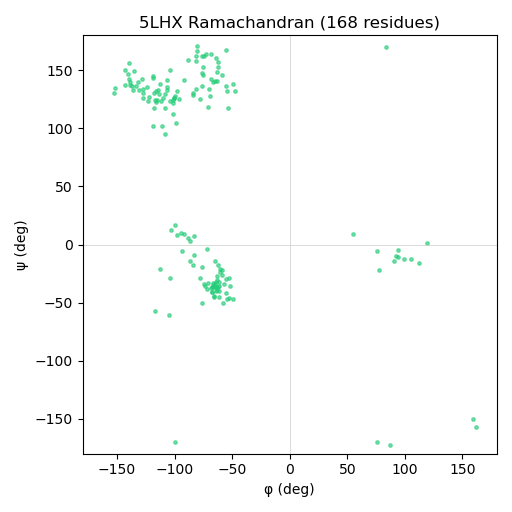0 C C . GLU B 1 16 ? 17.834 -2.928 24.186 1.00 34.33 668 GLU B C 1
ATOM 1471 O O . GLU B 1 16 ? 18.719 -2.272 24.759 1.00 32.11 668 GLU B O 1
ATOM 1483 N N . ILE B 1 17 ? 16.825 -3.467 24.861 1.00 31.04 669 ILE B N 1
ATOM 1484 C CA . ILE B 1 17 ? 16.654 -3.212 26.280 1.00 31.53 669 ILE B CA 1
ATOM 1485 C C . ILE B 1 17 ? 17.077 -4.415 27.129 1.00 29.99 669 ILE B C 1
ATOM 1486 O O . ILE B 1 17 ? 18.038 -4.328 27.891 1.00 30.11 669 ILE B O 1
ATOM 1501 N N . GLY B 1 18 ? 16.433 -5.566 26.950 1.00 27.32 670 GLY B N 1
ATOM 1502 C CA . GLY B 1 18 ? 16.883 -6.737 27.674 1.00 27.20 670 GLY B CA 1
ATOM 1503 C C . GLY B 1 18 ? 15.812 -7.808 27.711 1.00 27.97 670 GLY B C 1
ATOM 1504 O O . GLY B 1 18 ? 14.904 -7.831 26.879 1.00 29.31 670 GLY B O 1
ATOM 1508 N N . ILE B 1 19 ? 15.931 -8.673 28.712 1.00 26.94 671 ILE B N 1
ATOM 1509 C CA . ILE B 1 19 ? 15.005 -9.785 28.903 1.00 27.11 671 ILE B CA 1
ATOM 1510 C C . ILE B 1 19 ? 14.220 -9.503 30.159 1.00 25.92 671 ILE B C 1
ATOM 1511 O O . ILE B 1 19 ? 14.798 -9.365 31.239 1.00 27.41 671 ILE B O 1
ATOM 1527 N N . ALA B 1 20 ? 12.906 -9.479 30.036 1.00 24.15 672 ALA B N 1
ATOM 1528 C CA . ALA B 1 20 ? 12.024 -9.208 31.156 1.00 24.74 672 ALA B CA 1
ATOM 1529 C C . ALA B 1 20 ? 11.341 -10.496 31.569 1.00 24.19 672 ALA B C 1
ATOM 1530 O O . ALA B 1 20 ? 10.828 -11.215 30.716 1.00 25.37 672 ALA B O 1
ATOM 1537 N N . THR B 1 21 ? 11.326 -10.766 32.866 1.00 27.08 673 THR B N 1
ATOM 1538 C CA . THR B 1 21 ? 10.674 -11.944 33.418 1.00 28.73 673 THR B CA 1
ATOM 1539 C C . THR B 1 21 ? 9.723 -11.538 34.533 1.00 29.81 673 THR B C 1
ATOM 1540 O O . THR B 1 21 ? 10.070 -10.734 35.403 1.00 32.63 673 THR B O 1
ATOM 1551 N N . GLU B 1 22 ? 8.520 -12.089 34.500 1.00 31.86 674 GLU B N 1
ATOM 1552 C CA . GLU B 1 22 ? 7.577 -11.959 35.590 1.00 35.09 674 GLU B CA 1
ATOM 1553 C C . GLU B 1 22 ? 7.651 -13.247 36.394 1.00 37.15 674 GLU B C 1
ATOM 1554 O O . GLU B 1 22 ? 7.591 -14.340 35.818 1.00 35.97 674 GLU B O 1
ATOM 1566 N N . LEU B 1 23 ? 7.849 -13.128 37.695 1.00 40.21 675 LEU B N 1
ATOM 1567 C CA . LEU B 1 23 ? 8.058 -14.301 38.523 1.00 45.49 675 LEU B CA 1
ATOM 1568 C C . LEU B 1 23 ? 6.801 -14.599 39.313 1.00 50.04 675 LEU B C 1
ATOM 1569 O O . LEU B 1 23 ? 6.020 -13.700 39.636 1.00 50.08 675 LEU B O 1
ATOM 1585 N N . SER B 1 24 ? 6.610 -15.891 39.601 1.00 55.75 676 SER B N 1
ATOM 1586 C CA . SER B 1 24 ? 5.379 -16.366 40.221 1.00 58.92 676 SER B CA 1
ATOM 1587 C C . SER B 1 24 ? 5.036 -15.570 41.474 1.00 62.29 676 SER B C 1
ATOM 1588 O O . SER B 1 24 ? 3.859 -15.307 41.754 1.00 63.83 676 SER B O 1
ATOM 1596 N N . HIS B 1 25 ? 6.054 -15.167 42.232 1.00 62.89 677 HIS B N 1
ATOM 1597 C CA . HIS B 1 25 ? 5.860 -14.636 43.574 1.00 63.59 677 HIS B CA 1
ATOM 1598 C C . HIS B 1 25 ? 5.489 -13.149 43.595 1.00 62.22 677 HIS B C 1
ATOM 1599 O O . HIS B 1 25 ? 5.116 -12.639 44.658 1.00 62.67 677 HIS B O 1
ATOM 1613 N N . GLY B 1 26 ? 5.551 -12.453 42.459 1.00 59.09 678 GLY B N 1
ATOM 1614 C CA . GLY B 1 26 ? 5.191 -11.043 42.381 1.00 54.55 678 GLY B CA 1
ATOM 1615 C C . GLY B 1 26 ? 6.315 -10.117 41.940 1.00 50.41 678 GLY B C 1
ATOM 1616 O O . GLY B 1 26 ? 6.094 -8.903 41.860 1.00 50.35 678 GLY B O 1
ATOM 1620 N N . VAL B 1 27 ? 7.500 -10.608 41.639 1.00 46.24 679 VAL B N 1
ATOM 1621 C CA . VAL B 1 27 ? 8.613 -9.772 41.212 1.00 43.16 679 VAL B CA 1
ATOM 1622 C C . VAL B 1 27 ? 8.618 -9.671 39.690 1.00 40.59 679 VAL B C 1
ATOM 1623 O O . VAL B 1 27 ? 8.315 -10.641 38.980 1.00 41.42 679 VAL B O 1
ATOM 1636 N N . VAL B 1 28 ? 8.949 -8.487 39.181 1.00 35.82 680 VAL B N 1
ATOM 1637 C CA . VAL B 1 28 ? 9.320 -8.299 37.781 1.00 31.62 680 VAL B CA 1
ATOM 1638 C C . VAL B 1 28 ? 10.811 -8.016 37.731 1.00 29.87 680 VAL B C 1
ATOM 1639 O O . VAL B 1 28 ? 11.308 -7.141 38.450 1.00 29.07 680 VAL B O 1
ATOM 1652 N N . GLN B 1 29 ? 11.512 -8.756 36.885 1.00 29.39 681 GLN B N 1
ATOM 1653 C CA . GLN B 1 29 ? 12.958 -8.710 36.776 1.00 30.44 681 GLN B CA 1
ATOM 1654 C C . GLN B 1 29 ? 13.320 -8.396 35.333 1.00 28.34 681 GLN B C 1
ATOM 1655 O O . GLN B 1 29 ? 12.758 -8.976 34.401 1.00 29.74 681 GLN B O 1
ATOM 1669 N N . VAL B 1 30 ? 14.265 -7.485 35.149 1.00 25.52 682 VAL B N 1
ATOM 1670 C CA . VAL B 1 30 ? 14.773 -7.158 33.831 1.00 24.81 682 VAL B CA 1
ATOM 1671 C C . VAL B 1 30 ? 16.270 -7.384 33.846 1.00 23.40 682 VAL B C 1
ATOM 1672 O O . VAL B 1 30 ? 16.980 -6.787 34.656 1.00 24.19 682 VAL B O 1
ATOM 1685 N N . GLN B 1 31 ? 16.736 -8.222 32.944 1.00 23.62 683 GLN B N 1
ATOM 1686 C CA . GLN B 1 31 ? 18.151 -8.433 32.709 1.00 25.56 683 GLN B CA 1
ATOM 1687 C C . GLN B 1 31 ? 18.499 -7.598 31.500 1.00 23.71 683 GLN B C 1
ATOM 1688 O O . GLN B 1 31 ? 18.159 -7.956 30.374 1.00 25.54 683 GLN B O 1
ATOM 1702 N N . PHE B 1 32 ? 19.163 -6.475 31.741 1.00 23.40 684 PHE B N 1
ATOM 1703 C CA . PHE B 1 32 ? 19.493 -5.562 30.664 1.00 24.06 684 PHE B CA 1
ATOM 1704 C C . PHE B 1 32 ? 20.645 -6.132 29.853 1.00 24.90 684 PHE B C 1
ATOM 1705 O O . PHE B 1 32 ? 21.478 -6.879 30.359 1.00 26.03 684 PHE B O 1
ATOM 1722 N N . TYR B 1 33 ? 20.698 -5.755 28.591 1.00 29.95 685 TYR B N 1
ATOM 1723 C CA . TYR B 1 33 ? 21.760 -6.256 27.735 1.00 30.32 685 TYR B CA 1
ATOM 1724 C C . TYR B 1 33 ? 23.138 -5.645 28.049 1.00 31.00 685 TYR B C 1
ATOM 1725 O O . TYR B 1 33 ? 24.119 -6.136 27.493 1.00 32.50 685 TYR B O 1
ATOM 1743 N N . ASP B 1 34 ? 23.263 -4.682 28.974 1.00 29.51 686 ASP B N 1
ATOM 1744 C CA . ASP B 1 34 ? 24.569 -4.264 29.480 1.00 30.74 686 ASP B CA 1
ATOM 1745 C C . ASP B 1 34 ? 25.054 -5.117 30.648 1.00 31.63 686 ASP B C 1
ATOM 1746 O O . ASP B 1 34 ? 26.136 -4.852 31.179 1.00 32.56 686 ASP B O 1
ATOM 1755 N N . GLY B 1 35 ? 24.305 -6.147 31.037 1.00 29.84 687 GLY B N 1
ATOM 1756 C CA . GLY B 1 35 ? 24.674 -6.989 32.144 1.00 29.07 687 GLY B CA 1
ATOM 1757 C C . GLY B 1 35 ? 24.078 -6.606 33.476 1.00 28.16 687 GLY B C 1
ATOM 1758 O O . GLY B 1 35 ? 24.160 -7.403 34.423 1.00 31.78 687 GLY B O 1
ATOM 1762 N N . SER B 1 36 ? 23.457 -5.435 33.581 1.00 26.75 688 SER B N 1
ATOM 1763 C CA . SER B 1 36 ? 22.835 -5.039 34.825 1.00 24.60 688 SER B CA 1
ATOM 1764 C C . SER B 1 36 ? 21.467 -5.706 34.930 1.00 23.94 688 SER B C 1
ATOM 1765 O O . SER B 1 36 ? 20.912 -6.180 33.939 1.00 24.41 688 SER B O 1
ATOM 1773 N N . VAL B 1 37 ? 20.931 -5.738 36.149 1.00 23.91 689 VAL B N 1
ATOM 1774 C CA . VAL B 1 37 ? 19.643 -6.359 36.437 1.00 24.88 689 VAL B CA 1
ATOM 1775 C C . VAL B 1 37 ? 18.894 -5.472 37.406 1.00 22.97 689 VAL B C 1
ATOM 1776 O O . VAL B 1 37 ? 19.490 -4.913 38.333 1.00 25.98 689 VAL B O 1
ATOM 1789 N N . VAL B 1 38 ? 17.594 -5.325 37.200 1.00 23.42 690 VAL B N 1
ATOM 1790 C CA . VAL B 1 38 ? 16.752 -4.691 38.206 1.00 23.75 690 VAL B CA 1
ATOM 1791 C C . VAL B 1 38 ? 15.576 -5.614 38.482 1.00 25.04 690 VAL B C 1
ATOM 1792 O O . VAL B 1 38 ? 15.076 -6.286 37.580 1.00 25.61 690 VAL B O 1
ATOM 1804 N N . SER B 1 39 ? 15.166 -5.672 39.740 1.00 25.49 691 SER B N 1
ATOM 1805 C CA . SER B 1 39 ? 14.017 -6.439 40.149 1.00 26.97 691 SER B CA 1
ATOM 1806 C C . SER B 1 39 ? 13.172 -5.580 41.066 1.00 25.24 691 SER B C 1
ATOM 1807 O O . SER B 1 39 ? 13.687 -4.880 41.937 1.00 28.16 691 SER B O 1
ATOM 1815 N N . VAL B 1 40 ? 11.871 -5.616 40.845 1.00 26.20 692 VAL B N 1
ATOM 1816 C CA . VAL B 1 40 ? 10.940 -4.754 41.555 1.00 27.92 692 VAL B CA 1
ATOM 1817 C C . VAL B 1 40 ? 9.704 -5.573 41.891 1.00 30.21 692 VAL B C 1
ATOM 1818 O O . VAL B 1 40 ? 9.384 -6.545 41.219 1.00 32.58 692 VAL B O 1
ATOM 1831 N N . ILE B 1 41 ? 8.992 -5.146 42.922 1.00 30.13 693 ILE B N 1
ATOM 1832 C CA . ILE B 1 41 ? 7.713 -5.747 43.279 1.00 33.63 693 ILE B CA 1
ATOM 1833 C C . ILE B 1 41 ? 6.587 -4.775 42.927 1.00 38.69 693 ILE B C 1
ATOM 1834 O O . ILE B 1 41 ? 6.263 -3.893 43.725 1.00 41.19 693 ILE B O 1
ATOM 1850 N N . PRO B 1 42 ? 5.959 -4.887 41.757 1.00 41.10 694 PRO B N 1
ATOM 1851 C CA . PRO B 1 42 ? 4.987 -3.858 41.375 1.00 45.23 694 PRO B CA 1
ATOM 1852 C C . PRO B 1 42 ? 3.816 -3.767 42.325 1.00 47.65 694 PRO B C 1
ATOM 1853 O O . PRO B 1 42 ? 3.309 -2.666 42.582 1.00 50.84 694 PRO B O 1
ATOM 1864 N N . SER B 1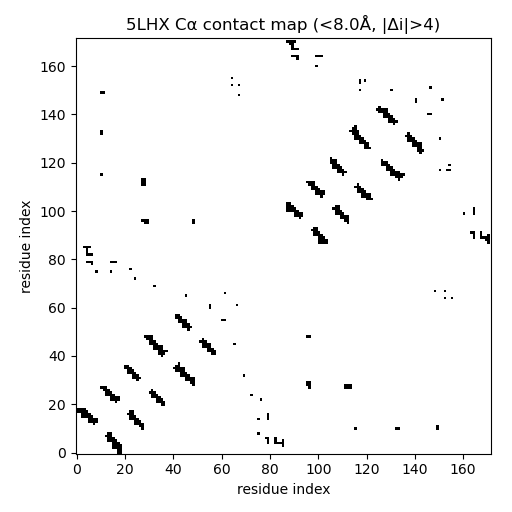 43 ? 3.376 -4.898 42.866 1.00 48.74 695 SER B N 1
ATOM 1865 C CA . SER B 1 43 ? 2.096 -4.946 43.565 1.00 52.15 695 SER B CA 1
ATOM 1866 C C . SER B 1 43 ? 2.164 -4.359 44.970 1.00 55.33 695 SER B C 1
ATOM 1867 O O . SER B 1 43 ? 1.155 -3.856 45.470 1.00 55.58 695 SER B O 1
ATOM 1875 N N . MET B 1 44 ? 3.317 -4.414 45.627 1.00 59.11 696 MET B N 1
ATOM 1876 C CA . MET B 1 44 ? 3.433 -3.961 47.007 1.00 62.00 696 MET B CA 1
ATOM 1877 C C . MET B 1 44 ? 4.040 -2.567 47.046 1.00 63.92 696 MET B C 1
ATOM 1878 O O . MET B 1 44 ? 5.117 -2.335 46.477 1.00 64.14 696 MET B O 1
ATOM 1892 N N . GLN B 1 45 ? 3.342 -1.643 47.709 1.00 65.24 697 GLN B N 1
ATOM 1893 C CA . GLN B 1 45 ? 3.992 -0.478 48.297 1.00 67.34 697 GLN B CA 1
ATOM 1894 C C . GLN B 1 45 ? 5.087 -1.034 49.206 1.00 67.47 697 GLN B C 1
ATOM 1895 O O . GLN B 1 45 ? 5.103 -2.244 49.466 1.00 69.03 697 GLN B O 1
ATOM 1909 N N . GLY B 1 46 ? 6.016 -0.211 49.684 1.00 65.72 698 GLY B N 1
ATOM 1910 C CA . GLY B 1 46 ? 7.044 -0.735 50.573 1.00 63.38 698 GLY B CA 1
ATOM 1911 C C . GLY B 1 46 ? 7.829 -1.912 50.014 1.00 60.74 698 GLY B C 1
ATOM 1912 O O . GLY B 1 46 ? 8.630 -2.525 50.730 1.00 60.68 698 GLY B O 1
ATOM 1916 N N . GLY B 1 47 ? 7.629 -2.225 48.730 1.00 59.00 699 GLY B N 1
ATOM 1917 C CA . GLY B 1 47 ? 8.139 -3.473 48.181 1.00 57.42 699 GLY B CA 1
ATOM 1918 C C . GLY B 1 47 ? 9.634 -3.488 47.943 1.00 56.96 699 GLY B C 1
ATOM 1919 O O . GLY B 1 47 ? 10.269 -4.535 48.058 1.00 59.81 699 GLY B O 1
ATOM 1923 N N . GLY B 1 48 ? 10.219 -2.362 47.572 1.00 51.17 700 GLY B N 1
ATOM 1924 C CA . GLY B 1 48 ? 11.653 -2.303 47.400 1.00 45.68 700 GLY B CA 1
ATOM 1925 C C . GLY B 1 48 ? 12.116 -2.781 46.038 1.00 40.80 700 GLY B C 1
ATOM 1926 O O . GLY B 1 48 ? 11.385 -3.368 45.240 1.00 39.91 700 GLY B O 1
ATOM 1930 N N . ILE B 1 49 ? 13.392 -2.536 45.802 1.00 36.17 701 ILE B N 1
ATOM 1931 C CA . ILE B 1 49 ? 14.030 -2.681 44.506 1.00 33.00 701 ILE B CA 1
ATOM 1932 C C . ILE B 1 49 ? 15.379 -3.311 44.748 1.00 29.29 701 ILE B C 1
ATOM 1933 O O . ILE B 1 49 ? 16.088 -2.910 45.669 1.00 30.48 701 ILE B O 1
ATOM 1949 N N . THR B 1 50 ? 15.748 -4.270 43.917 1.00 28.88 702 THR B N 1
ATOM 1950 C CA . THR B 1 50 ? 17.097 -4.806 43.919 1.00 27.15 702 THR B CA 1
ATOM 1951 C C . THR B 1 50 ? 17.747 -4.502 42.582 1.00 27.64 702 THR B C 1
ATOM 1952 O O . THR B 1 50 ? 17.154 -4.732 41.525 1.00 28.64 702 THR B O 1
ATOM 1963 N N . TYR B 1 51 ? 18.958 -3.981 42.641 1.00 25.52 703 TYR B N 1
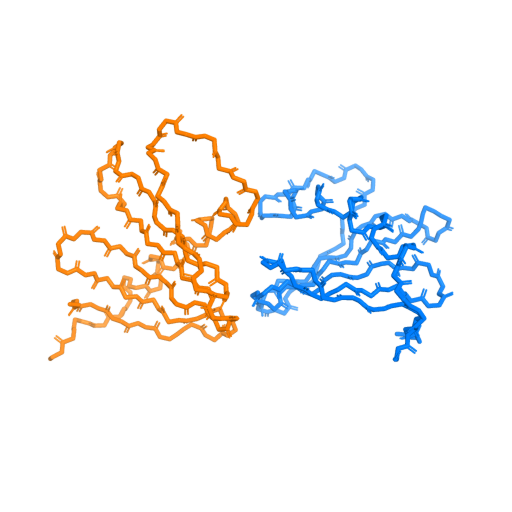ATOM 1964 C CA . TYR B 1 51 ? 19.702 -3.584 41.469 1.00 26.35 703 TYR B CA 1
ATOM 1965 C C . TYR B 1 51 ? 21.070 -4.228 41.513 1.00 24.83 703 TYR B C 1
ATOM 1966 O O . TYR B 1 51 ? 21.760 -4.169 42.538 1.00 27.63 703 TYR B O 1
ATOM 1984 N N . THR B 1 52 ? 21.449 -4.856 40.414 1.00 26.04 704 THR B N 1
ATOM 1985 C CA . THR B 1 52 ? 22.763 -5.452 40.269 1.00 26.57 704 THR B CA 1
ATOM 1986 C C . THR B 1 52 ? 23.484 -4.726 39.154 1.00 28.32 704 THR B C 1
ATOM 1987 O O . THR B 1 52 ? 22.981 -4.661 38.027 1.00 29.29 704 THR B O 1
ATOM 1998 N N . GLN B 1 53 ? 24.646 -4.166 39.478 1.00 30.98 705 GLN B N 1
ATOM 1999 C CA . GLN B 1 53 ? 25.398 -3.410 38.494 1.00 34.92 705 GLN B CA 1
ATOM 2000 C C . GLN B 1 53 ? 26.013 -4.358 37.476 1.00 36.06 705 GLN B C 1
ATOM 2001 O O . GLN B 1 53 ? 26.108 -5.563 37.715 1.00 33.85 705 GLN B O 1
ATOM 2015 N N . PRO B 1 54 ? 26.460 -3.839 36.332 1.00 39.84 706 PRO B N 1
ATOM 2016 C CA . PRO B 1 54 ? 27.112 -4.734 35.374 1.00 40.17 706 PRO B CA 1
ATOM 2017 C C . PRO B 1 54 ? 28.238 -5.542 35.989 1.00 42.57 706 PRO B C 1
ATOM 2018 O O . PRO B 1 54 ? 28.486 -6.667 35.543 1.00 41.96 706 PRO B O 1
ATOM 2029 N N . ASN B 1 55 ? 28.911 -5.031 37.019 1.00 44.07 707 ASN B N 1
ATOM 2030 C CA . ASN B 1 55 ? 30.060 -5.738 37.569 1.00 45.79 707 ASN B CA 1
ATOM 2031 C C . ASN B 1 55 ? 29.698 -6.745 38.652 1.00 46.54 707 ASN B C 1
ATOM 2032 O O . ASN B 1 55 ? 30.610 -7.317 39.257 1.00 47.87 707 ASN B O 1
ATOM 2043 N N . GLY B 1 56 ? 28.406 -6.970 38.921 1.00 45.06 708 GLY B N 1
ATOM 2044 C CA . GLY B 1 56 ? 27.984 -7.960 39.889 1.00 43.17 708 GLY B CA 1
ATOM 2045 C C . GLY B 1 56 ? 27.633 -7.416 41.259 1.00 40.30 708 GLY B C 1
ATOM 2046 O O . GLY B 1 56 ? 27.040 -8.146 42.069 1.00 41.00 708 GLY B O 1
ATOM 2050 N N . THR B 1 57 ? 27.974 -6.166 41.541 1.00 38.39 709 THR B N 1
ATOM 2051 C CA . THR B 1 57 ? 27.623 -5.557 42.817 1.00 36.21 709 THR B CA 1
ATOM 2052 C C . THR B 1 57 ? 26.119 -5.330 42.902 1.00 33.19 709 THR B C 1
ATOM 2053 O O . THR B 1 57 ? 25.516 -4.713 42.019 1.00 31.67 709 THR B O 1
ATOM 2064 N N . SER B 1 58 ? 25.524 -5.810 43.985 1.00 31.86 710 SER B N 1
ATOM 2065 C CA . SER B 1 58 ? 24.088 -5.755 44.164 1.00 32.08 710 SER B CA 1
ATOM 2066 C C . SER B 1 58 ? 23.724 -4.937 45.400 1.00 32.02 710 SER B C 1
ATOM 2067 O O . SER B 1 58 ? 24.421 -4.974 46.427 1.00 35.44 710 SER B O 1
ATOM 2075 N N . THR B 1 59 ? 22.608 -4.220 45.298 1.00 29.94 711 THR B N 1
ATOM 2076 C CA . THR B 1 59 ? 22.107 -3.359 46.353 1.00 30.08 711 THR B CA 1
ATOM 2077 C C . THR B 1 59 ? 20.601 -3.492 46.436 1.00 29.62 711 THR B C 1
ATOM 2078 O O . THR B 1 59 ? 19.926 -3.580 45.407 1.00 27.28 711 THR B O 1
ATOM 2089 N N . HIS B 1 60 ? 20.085 -3.462 47.654 1.00 30.06 712 HIS B N 1
ATOM 2090 C CA . HIS B 1 60 ? 18.657 -3.418 47.905 1.00 30.52 712 HIS B CA 1
ATOM 2091 C C . HIS B 1 60 ? 18.237 -2.030 48.381 1.00 32.26 712 HIS B C 1
ATOM 2092 O O . HIS B 1 60 ? 18.874 -1.444 49.262 1.00 35.42 712 HIS B O 1
ATOM 2106 N N . PHE B 1 61 ? 17.145 -1.529 47.825 1.00 33.45 713 PHE B N 1
ATOM 2107 C CA . PHE B 1 61 ? 16.581 -0.242 48.215 1.00 35.58 713 PHE B CA 1
ATOM 2108 C C . PHE B 1 61 ? 15.185 -0.461 48.762 1.00 41.58 713 PHE B C 1
ATOM 2109 O O . PHE B 1 61 ? 14.298 -0.930 48.039 1.00 42.13 713 PHE B O 1
ATOM 2126 N N . GLY B 1 62 ? 14.993 -0.129 50.033 1.00 46.95 714 GLY B N 1
ATOM 2127 C CA . GLY B 1 62 ? 13.654 -0.057 50.570 1.00 50.41 714 GLY B CA 1
ATOM 2128 C C . GLY B 1 62 ? 12.862 1.037 49.894 1.00 55.08 714 GLY B C 1
ATOM 2129 O O . GLY B 1 62 ? 13.415 1.946 49.275 1.00 56.17 714 GLY B O 1
ATOM 2133 N N . LYS B 1 63 ? 11.539 0.935 50.000 1.00 57.15 715 LYS B N 1
ATOM 2134 C CA . LYS B 1 63 ? 10.684 1.905 49.334 1.00 59.18 715 LYS B CA 1
ATOM 2135 C C . LYS B 1 63 ? 10.920 3.311 49.864 1.00 57.08 715 LYS B C 1
ATOM 2136 O O . LYS B 1 63 ? 10.568 4.278 49.188 1.00 56.23 715 LYS B O 1
ATOM 2155 N N . GLY B 1 64 ? 11.540 3.443 51.037 1.00 57.28 716 GLY B N 1
ATOM 2156 C CA . GLY B 1 64 ? 11.860 4.734 51.608 1.00 56.29 716 GLY B CA 1
ATOM 2157 C C . GLY B 1 64 ? 13.244 5.276 51.311 1.00 56.22 716 GLY B C 1
ATOM 2158 O O . GLY B 1 64 ? 13.533 6.416 51.683 1.00 57.53 716 GLY B O 1
ATOM 2162 N N . ASP B 1 65 ? 14.109 4.511 50.650 1.00 54.61 717 ASP B N 1
ATOM 2163 C CA . ASP B 1 65 ? 15.466 4.969 50.376 1.00 54.82 717 ASP B CA 1
ATOM 2164 C C . ASP B 1 65 ? 15.483 5.890 49.158 1.00 53.77 717 ASP B C 1
ATOM 2165 O O . ASP B 1 65 ? 14.583 5.864 48.317 1.00 53.71 717 ASP B O 1
ATOM 2174 N N . ASP B 1 66 ? 16.523 6.718 49.080 1.00 53.31 718 ASP B N 1
ATOM 2175 C CA . ASP B 1 66 ? 16.785 7.507 47.884 1.00 51.99 718 ASP B CA 1
ATOM 2176 C C . ASP B 1 66 ? 17.385 6.616 46.807 1.00 46.87 718 ASP B C 1
ATOM 2177 O O . ASP B 1 66 ? 18.269 5.799 47.081 1.00 46.24 718 ASP B O 1
ATOM 2186 N N . LEU B 1 67 ? 16.903 6.781 45.568 1.00 42.52 719 LEU B N 1
ATOM 2187 C CA . LEU B 1 67 ? 17.448 5.975 44.478 1.00 39.69 719 LEU B CA 1
ATOM 2188 C C . LEU B 1 67 ? 18.449 6.786 43.678 1.00 37.43 719 LEU B C 1
ATOM 2189 O O . LEU B 1 67 ? 18.101 7.861 43.176 1.00 39.26 719 LEU B O 1
ATOM 2205 N N . PRO B 1 68 ? 19.671 6.312 43.491 1.00 36.80 720 PRO B N 1
ATOM 2206 C CA . PRO B 1 68 ? 20.591 6.991 42.577 1.00 36.22 720 PRO B CA 1
ATOM 2207 C C . PRO B 1 68 ? 20.124 6.866 41.134 1.00 32.58 720 PRO B C 1
ATOM 2208 O O . PRO B 1 68 ? 19.274 6.046 40.792 1.00 32.90 720 PRO B O 1
ATOM 2219 N N . PHE B 1 69 ? 20.690 7.710 40.273 1.00 30.02 721 PHE B N 1
ATOM 2220 C CA . PHE B 1 69 ? 20.239 7.750 38.883 1.00 27.52 721 PHE B CA 1
ATOM 2221 C C . PHE B 1 69 ? 20.230 6.396 38.188 1.00 25.72 721 PHE B C 1
ATOM 2222 O O . PHE B 1 69 ? 19.239 6.085 37.502 1.00 24.50 721 PHE B O 1
ATOM 2239 N N . PRO B 1 70 ? 21.263 5.558 38.288 1.00 26.10 722 PRO B N 1
ATOM 2240 C CA . PRO B 1 70 ? 21.231 4.316 37.496 1.00 26.31 722 PRO B CA 1
ATOM 2241 C C . PRO B 1 70 ? 20.094 3.407 37.887 1.00 26.32 722 PRO B C 1
ATOM 2242 O O . PRO B 1 70 ? 19.564 2.677 37.035 1.00 27.17 722 PRO B O 1
ATOM 2253 N N . VAL B 1 71 ? 19.688 3.451 39.149 1.00 25.84 723 VAL B N 1
ATOM 2254 C CA . VAL B 1 71 ? 18.538 2.686 39.616 1.00 28.18 723 VAL B CA 1
ATOM 2255 C C . VAL B 1 71 ? 17.231 3.329 39.176 1.00 27.48 723 VAL B C 1
ATOM 2256 O O . VAL B 1 71 ? 16.357 2.636 38.643 1.00 27.72 723 VAL B O 1
ATOM 2269 N N . ARG B 1 72 ? 17.066 4.645 39.425 1.00 27.41 724 ARG B N 1
ATOM 2270 C CA . ARG B 1 72 ? 15.876 5.374 38.979 1.00 29.84 724 ARG B CA 1
ATOM 2271 C C . ARG B 1 72 ? 15.606 5.111 37.521 1.00 28.52 724 ARG B C 1
ATOM 2272 O O . ARG B 1 72 ? 14.457 4.876 37.100 1.00 28.96 724 ARG B O 1
ATOM 2293 N N . ASP B 1 73 ? 16.663 5.206 36.715 1.00 26.22 725 ASP B N 1
ATOM 2294 C CA . ASP B 1 73 ? 16.477 5.135 35.280 1.00 27.87 725 ASP B CA 1
ATOM 2295 C C . ASP B 1 73 ? 16.021 3.748 34.856 1.00 26.81 725 ASP B C 1
ATOM 2296 O O . ASP B 1 73 ? 15.151 3.603 33.981 1.00 27.59 725 ASP B O 1
ATOM 2305 N N . ARG B 1 74 ? 16.599 2.716 35.462 1.00 24.84 726 ARG B N 1
ATOM 2306 C CA . ARG B 1 74 ? 16.201 1.359 35.124 1.00 23.42 726 ARG B CA 1
ATOM 2307 C C . ARG B 1 74 ? 14.813 1.035 35.666 1.00 25.20 726 ARG B C 1
ATOM 2308 O O . ARG B 1 74 ? 14.021 0.398 34.976 1.00 26.48 726 ARG B O 1
ATOM 2329 N N . VAL B 1 75 ? 14.477 1.509 36.868 1.00 26.00 727 VAL B N 1
ATOM 2330 C CA . VAL B 1 75 ? 13.138 1.278 37.391 1.00 28.41 727 VAL B CA 1
ATOM 2331 C C . VAL B 1 75 ? 12.114 1.970 36.509 1.00 28.45 727 VAL B C 1
ATOM 2332 O O . VAL B 1 75 ? 10.982 1.488 36.363 1.00 29.79 727 VAL B O 1
ATOM 2345 N N . GLY B 1 76 ? 12.481 3.109 35.910 1.00 29.60 728 GLY B N 1
ATOM 2346 C CA . GLY B 1 76 ? 11.606 3.811 34.983 1.00 27.61 728 GLY B CA 1
ATOM 2347 C C . GLY B 1 76 ? 11.312 3.050 33.709 1.00 25.69 728 GLY B C 1
ATOM 2348 O O . GLY B 1 76 ? 10.400 3.439 32.974 1.00 29.06 728 GLY B O 1
ATOM 2352 N N . GLN B 1 77 ? 12.072 1.994 33.432 1.00 27.23 729 GLN B N 1
ATOM 2353 C CA . GLN B 1 77 ? 11.783 1.115 32.307 1.00 24.43 729 GLN B CA 1
ATOM 2354 C C . GLN B 1 77 ? 10.623 0.189 32.586 1.00 25.33 729 GLN B C 1
ATOM 2355 O O . GLN B 1 77 ? 10.053 -0.348 31.639 1.00 28.67 729 GLN B O 1
ATOM 2369 N N . ILE B 1 78 ? 10.274 -0.022 33.849 1.00 26.64 730 ILE B N 1
ATOM 2370 C CA . ILE B 1 78 ? 9.364 -1.116 34.209 1.00 27.78 730 ILE B CA 1
ATOM 2371 C C . ILE B 1 78 ? 7.957 -0.902 33.650 1.00 29.59 730 ILE B C 1
ATOM 2372 O O . ILE B 1 78 ? 7.396 -1.843 33.089 1.00 28.53 730 ILE B O 1
ATOM 2388 N N . PRO B 1 79 ? 7.341 0.277 33.722 1.00 30.64 731 PRO B N 1
ATOM 2389 C CA . PRO B 1 79 ? 5.983 0.390 33.161 1.00 29.79 731 PRO B CA 1
ATOM 2390 C C . PRO B 1 79 ? 5.855 -0.053 31.711 1.00 30.50 731 PRO B C 1
ATOM 2391 O O . PRO B 1 79 ? 4.920 -0.796 31.366 1.00 32.34 731 PRO B O 1
ATOM 2402 N N . ASN B 1 80 ? 6.764 0.383 30.848 1.00 28.97 732 ASN B N 1
ATOM 2403 C CA . ASN B 1 80 ? 6.712 -0.020 29.450 1.00 32.07 732 ASN B CA 1
ATOM 2404 C C . ASN B 1 80 ? 6.983 -1.511 29.308 1.00 29.91 732 ASN B C 1
ATOM 2405 O O . ASN B 1 80 ? 6.380 -2.176 28.453 1.00 30.61 732 ASN B O 1
ATOM 2416 N N . ILE B 1 81 ? 7.854 -2.062 30.154 1.00 28.31 733 ILE B N 1
ATOM 2417 C CA . ILE B 1 81 ? 8.123 -3.492 30.099 1.00 28.81 733 ILE B CA 1
ATOM 2418 C C . ILE B 1 81 ? 6.905 -4.282 30.556 1.00 30.62 733 ILE B C 1
ATOM 2419 O O . ILE B 1 81 ? 6.573 -5.320 29.968 1.00 31.38 733 ILE B O 1
ATOM 2435 N N . GLN B 1 82 ? 6.180 -3.781 31.562 1.00 29.70 734 GLN B N 1
ATOM 2436 C CA . GLN B 1 82 ? 4.963 -4.471 31.988 1.00 30.67 734 GLN B CA 1
ATOM 2437 C C . GLN B 1 82 ? 3.948 -4.505 30.867 1.00 31.04 734 GLN B C 1
ATOM 2438 O O . GLN B 1 82 ? 3.225 -5.493 30.704 1.00 33.35 734 GLN B O 1
ATOM 2452 N N . LEU B 1 83 ? 3.870 -3.432 30.083 1.00 32.35 735 LEU B N 1
ATOM 2453 C CA . LEU B 1 83 ? 2.934 -3.424 28.965 1.00 35.15 735 LEU B CA 1
ATOM 2454 C C . LEU B 1 83 ? 3.307 -4.493 27.950 1.00 33.43 735 LEU B C 1
ATOM 2455 O O . LEU B 1 83 ? 2.432 -5.140 27.374 1.00 35.41 735 LEU B O 1
ATOM 2471 N N . LYS B 1 84 ? 4.601 -4.712 27.739 1.00 29.19 736 LYS B N 1
ATOM 2472 C CA . LYS B 1 84 ? 5.027 -5.750 26.805 1.00 30.01 736 LYS B CA 1
ATOM 2473 C C . LYS B 1 84 ? 4.824 -7.148 27.393 1.00 31.03 736 LYS B C 1
ATOM 2474 O O . LYS B 1 84 ? 4.424 -8.082 26.676 1.00 32.20 736 LYS B O 1
ATOM 2493 N N . LEU B 1 85 ? 5.024 -7.306 28.703 1.00 30.80 737 LEU B N 1
ATOM 2494 C CA . LEU B 1 85 ? 4.772 -8.606 29.333 1.00 33.07 737 LEU B CA 1
ATOM 2495 C C . LEU B 1 85 ? 3.306 -8.988 29.280 1.00 35.51 737 LEU B C 1
ATOM 2496 O O . LEU B 1 85 ? 2.980 -10.176 29.161 1.00 36.36 737 LEU B O 1
ATOM 2512 N N . LYS B 1 86 ? 2.411 -8.007 29.367 1.00 35.11 738 LYS B N 1
ATOM 2513 C CA . LYS B 1 86 ? 0.990 -8.317 29.324 1.00 39.05 738 LYS B CA 1
ATOM 2514 C C . LYS B 1 86 ? 0.613 -9.032 28.033 1.00 39.14 738 LYS B C 1
ATOM 2515 O O . LYS B 1 86 ? -0.356 -9.801 28.012 1.00 41.13 738 LYS B O 1
ATOM 2534 N N . 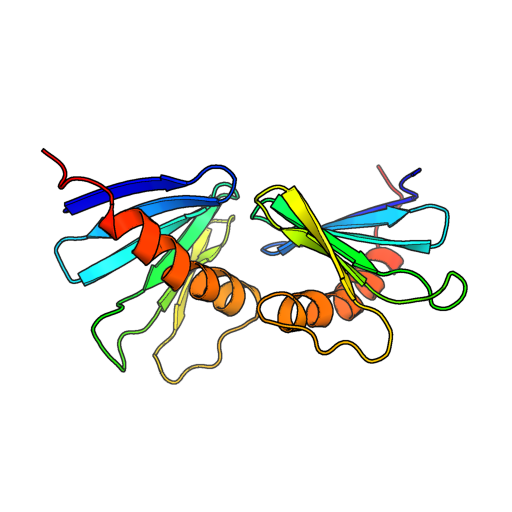THR B 1 87 ? 1.378 -8.808 26.958 1.00 38.48 739 THR B N 1
ATOM 2535 C CA . THR B 1 87 ? 1.121 -9.401 25.650 1.00 38.65 739 THR B CA 1
ATOM 2536 C C . THR B 1 87 ? 1.708 -10.802 25.517 1.00 37.08 739 THR B C 1
ATOM 2537 O O . THR B 1 87 ? 1.305 -11.549 24.619 1.00 39.08 739 THR B O 1
ATOM 2548 N N . ALA B 1 88 ? 2.633 -11.168 26.372 1.00 34.60 740 ALA B N 1
ATOM 2549 C CA . ALA B 1 88 ? 3.289 -12.454 26.259 1.00 34.81 740 ALA B CA 1
ATOM 2550 C C . ALA B 1 88 ? 2.358 -13.549 26.761 1.00 35.48 740 ALA B C 1
ATOM 2551 O O . ALA B 1 88 ? 1.574 -13.319 27.683 1.00 36.39 740 ALA B O 1
ATOM 2558 N N . PRO B 1 89 ? 2.430 -14.745 26.190 1.00 38.55 741 PRO B N 1
ATOM 2559 C CA . PRO B 1 89 ? 1.698 -15.864 26.776 1.00 40.60 741 PRO B CA 1
ATOM 2560 C C . PRO B 1 89 ? 2.388 -16.348 28.037 1.00 41.61 741 PRO B C 1
ATOM 2561 O O . PRO B 1 89 ? 3.556 -16.052 28.292 1.00 40.45 741 PRO B O 1
ATOM 2572 N N 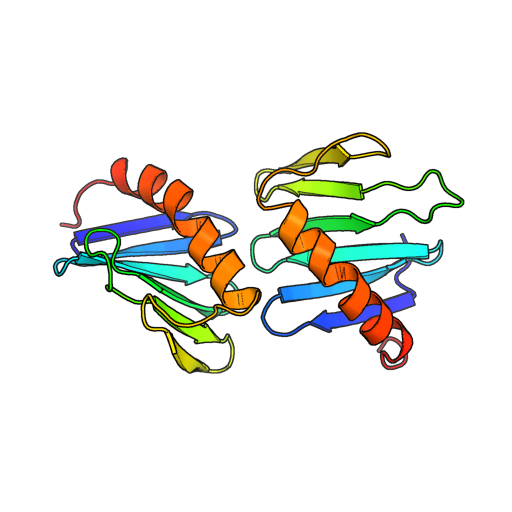. LEU B 1 90 ? 1.642 -17.090 28.847 1.00 43.31 742 LEU B N 1
ATOM 2573 C CA . LEU B 1 90 ? 2.244 -17.716 30.014 1.00 45.43 742 LEU B CA 1
ATOM 2574 C C . LEU B 1 90 ? 3.209 -18.819 29.575 1.00 46.61 742 LEU B C 1
ATOM 2575 O O . LEU B 1 90 ? 2.953 -19.541 28.604 1.00 47.71 742 LEU B O 1
ATOM 2591 N N . LEU B 1 91 ? 4.325 -18.949 30.295 1.00 45.78 743 LEU B N 1
ATOM 2592 C CA . LEU B 1 91 ? 5.325 -19.952 29.958 1.00 46.34 743 LEU B CA 1
ATOM 2593 C C . LEU B 1 91 ? 4.750 -21.343 30.143 1.00 48.50 743 LEU B C 1
ATOM 2594 O O . LEU B 1 91 ? 4.044 -21.598 31.117 1.00 49.16 743 LEU B O 1
ATOM 2610 N N . GLY B 1 92 ? 5.090 -22.248 29.223 1.00 50.67 744 GLY B N 1
ATOM 2611 C CA . GLY B 1 92 ? 4.598 -23.618 29.252 1.00 52.26 744 GLY B CA 1
ATOM 2612 C C . GLY B 1 92 ? 3.370 -23.789 28.388 1.00 53.58 744 GLY B C 1
ATOM 2613 O O . GLY B 1 92 ? 2.758 -22.799 28.004 1.00 53.87 744 GLY B O 1
#

Nearest PDB structures (foldseek):
  5lhx-assembly2_B  TM=1.012E+00  e=1.536E-14  Drosophila melanogaster
  7rl3-assembly2_B  TM=9.419E-01  e=2.509E-10  Drosophila melanogaster
  5lhz-assembly2_B  TM=9.218E-01  e=2.220E-06  Homo sapiens
  4yyp-assembly1_A  TM=9.351E-01  e=1.562E-05  Homo sapiens
  6mf6-assembly2_B  TM=6.495E-01  e=7.486E-02  Saccharomyces cerevisiae S288C

Foldseek 3Di:
DAFFFWDADPPFAIWTADPVGWIWGQGPLRKIKIFDDVVVQTFIWIADSVGDIDTGHPPRDDDPPRVVSVVCVVVVVVCRVVGPGDD/DFFWDADPQFAIWDQDPVQKIKGQGPLQKIKIFRVPDQQTWIWIADNVGDIDIDTNPDDDDDVRVVNVVCVVVVVVVRVPTHTDD

GO terms:
  GO:0004674 protein serine/threonine kinase activity (F, IDA)
  GO:0005814 centriole (C, IDA)
  GO:0046599 regulation of centriole replication (P, IDA)
  GO:0007099 centriole replication (P, IDA)
  GO:0035186 syncytial blastoderm mitotic cell cycle (P, IMP)
  GO:0045732 positive regulation of protein catabolic process (P, IMP)
  GO:0031647 regulation of protein stability (P, IMP)
  GO:0007098 centrosome cycle (P, IMP)
  GO:0007099 centriole replication (P, IMP)
  GO:0007140 male meiotic nuclear division (P, IMP)
  GO:0007288 sperm axoneme assembly (P, IMP)
  GO:0005515 protein binding (F, IPI)
  GO:0042802 identical protein binding (F, IPI)

Radius of gyration: 17.61 Å; Cα contacts (8 Å, |Δi|>4): 314; cha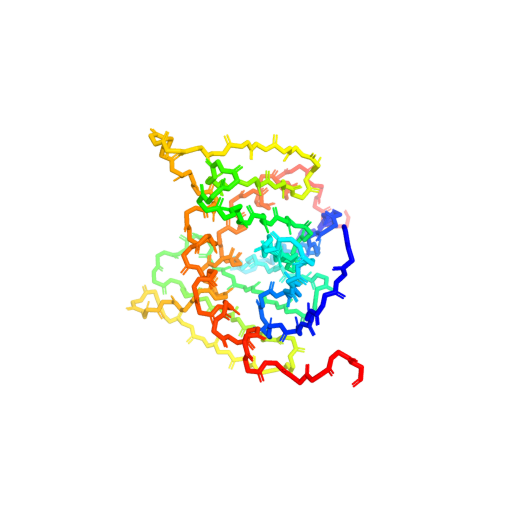ins: 2; bounding box: 43×52×38 Å

Secondary structure (DSSP, 8-state):
--EEEEEEETTTEEEEEETTS-EEEEETTS-EEEEPPGGGT--EEEE-TTS-EEEE-TTPPPPTTHHHHHTTHHHHHHHHHTPPPP-/--EEEEETTTEEEEE-TTS-EEEEETTS-EEEE-SS-TT--EEEE-TTS-EEEE-TTSPPPHHHHHHHTTHHHHHHHHHHSPPP-

InterPro domains:
  IPR000719 Protein kinase domain [PF00069] (14-267)
  IPR000719 Protein kinase domain [PS50011] (14-267)
  IPR000959 POLO box domain [PS50078] (660-739)
  IPR008266 Tyrosine-protein kinase, active site [PS00109] (134-146)
  IPR011009 Protein kinase-like domain superfamily [SSF56112] (11-268)
  IPR017441 Protein kinase, ATP binding site [PS00107] (20-43)
  IPR033696 Plk4, C-terminal polo-box domain [cd13116] (657-738)
  IPR033698 Plk4, second cryptic polo-box domain [PF18409] (498-596)
  IPR033698 Plk4, second cryptic polo-box domain [PS51985] (499-602)
  IPR033698 Plk4, second cryptic polo-box domain [cd13115] (498-596)
  IPR033699 Plk4, first cryptic polo-box domain [PF18190] (386-496)
  IPR033699 Plk4, first cryptic polo-box domain [PS51984] (381-498)
  IPR033699 Plk4, first cryptic polo-box domain [cd13114] (382-497)
  IPR046437 Serine/threonine-protein kinase, first cryptic polo-box domain superfamily [G3DSA:3.30.1120.120] (379-499)
  IPR047108 Plk4-like, second cryptic polo-box domain superfamily [G3DSA:3.30.1120.130] (500-602)

Sequence (172 aa):
NIPIKRINVPEIGIATELSHGVVQVQFYDGSVVSVIPSMQGGGITYTQPNGTSTHFGKGDDLPFPVRDRVGQIPNIQLKLKTAPLLGPIKRINVPEIGIATELSHGVVQVQFYDGSVVSVIPSMQGGGITYTQPNGTSTHFGKGDDLPFPVRDRVGQIPNIQLKLKTAPLLG

Solvent-accessible surface area: 9744 Å² total; per-residue (Å²): 112,120,44,79,50,120,23,116,4,104,44,12,16,70,0,8,35,13,60,82,30,10,8,60,0,95,5,25,3,26,0,38,0,12,32,36,36,103,185,92,69,14,22,17,43,7,33,70,47,115,53,68,70,54,101,26,24,208,76,76,136,48,65,138,35,5,176,45,4,28,49,39,2,82,95,2,62,114,100,1,133,112,12,104,164,87,116,87,62,27,113,44,99,8,108,102,13,1,47,0,4,52,45,70,168,27,38,8,46,0,76,7,120,49,47,0,36,0,23,11,49,62,97,122,159,58,14,10,22,51,6,33,39,60,115,52,68,68,56,116,2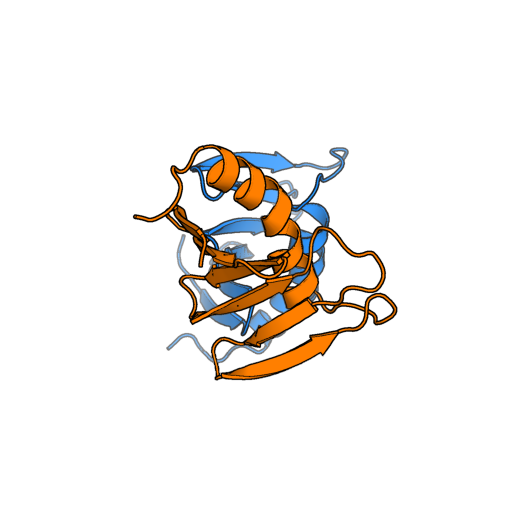3,27,133,79,83,136,47,64,9,19,1,91,5,0,34,21,22,10,80,70,1,64,109,77,5,146,99,11,113,121,80,121

Organism: Drosophila melanogaster (NCBI:txid7227)